Protein AF-A0AAD9RYM0-F1 (afdb_monomer_lite)

Structure (mmCIF, N/CA/C/O backbone):
data_AF-A0AAD9RYM0-F1
#
_entry.id   AF-A0AAD9RYM0-F1
#
loop_
_atom_site.group_PDB
_atom_site.id
_atom_site.type_symbol
_atom_site.label_atom_id
_atom_site.label_alt_id
_atom_site.label_comp_id
_atom_site.label_asym_id
_atom_site.label_entity_id
_atom_site.label_seq_id
_atom_site.pdbx_PDB_ins_code
_atom_site.Cartn_x
_atom_site.Cartn_y
_atom_site.Cartn_z
_atom_site.occupancy
_atom_site.B_iso_or_equiv
_atom_site.auth_seq_id
_atom_site.auth_comp_id
_atom_site.auth_asym_id
_atom_site.auth_atom_id
_atom_site.pdbx_PDB_model_num
ATOM 1 N N . MET A 1 1 ? 11.764 2.868 23.732 1.00 35.09 1 MET A N 1
ATOM 2 C CA . MET A 1 1 ? 10.817 2.258 22.777 1.00 35.09 1 MET A CA 1
ATOM 3 C C . MET A 1 1 ? 10.852 3.090 21.512 1.00 35.09 1 MET A C 1
ATOM 5 O O . MET A 1 1 ? 10.559 4.276 21.560 1.00 35.09 1 MET A O 1
ATOM 9 N N . THR A 1 2 ? 11.364 2.525 20.427 1.00 37.22 2 THR A N 1
ATOM 10 C CA . THR A 1 2 ? 11.565 3.216 19.152 1.00 37.22 2 THR A CA 1
ATOM 11 C C . THR A 1 2 ? 10.197 3.442 18.509 1.00 37.22 2 THR A C 1
ATOM 13 O O . THR A 1 2 ? 9.615 2.503 17.977 1.00 37.22 2 THR A O 1
ATOM 16 N N . HIS A 1 3 ? 9.655 4.662 18.586 1.00 43.03 3 HIS A N 1
ATOM 17 C CA . HIS A 1 3 ? 8.494 5.035 17.776 1.00 43.03 3 HIS A CA 1
ATOM 18 C C . HIS A 1 3 ? 8.900 4.927 16.305 1.00 43.03 3 HIS A C 1
ATOM 20 O O . HIS A 1 3 ? 9.710 5.714 15.809 1.00 43.03 3 HIS A O 1
ATOM 26 N N . ASN A 1 4 ? 8.386 3.908 15.626 1.00 56.06 4 ASN A N 1
ATOM 27 C CA . ASN A 1 4 ? 8.588 3.733 14.202 1.00 56.06 4 ASN A CA 1
ATOM 28 C C . ASN A 1 4 ? 7.713 4.777 13.488 1.00 56.06 4 ASN A C 1
ATOM 30 O O . ASN A 1 4 ? 6.490 4.725 13.597 1.00 56.06 4 ASN A O 1
ATOM 34 N N . LYS A 1 5 ? 8.342 5.769 12.841 1.00 62.44 5 LYS A N 1
ATOM 35 C CA . LYS A 1 5 ? 7.703 7.009 12.344 1.00 62.44 5 LYS A CA 1
ATOM 36 C C . LYS A 1 5 ? 6.587 6.797 11.310 1.00 62.44 5 LYS A C 1
ATOM 38 O O . LYS A 1 5 ? 5.895 7.754 10.980 1.00 62.44 5 LYS A O 1
ATOM 43 N N . ASP A 1 6 ? 6.403 5.572 10.833 1.00 75.31 6 ASP A N 1
ATOM 44 C CA . ASP A 1 6 ? 5.425 5.231 9.800 1.00 75.31 6 ASP A CA 1
ATOM 45 C C . ASP A 1 6 ? 4.055 4.814 10.358 1.00 75.31 6 ASP A C 1
ATOM 47 O O . ASP A 1 6 ? 3.103 4.674 9.589 1.00 75.31 6 ASP A O 1
ATOM 51 N N . TYR A 1 7 ? 3.950 4.596 11.673 1.00 85.00 7 TYR A N 1
ATOM 52 C CA . TYR A 1 7 ? 2.715 4.167 12.327 1.00 85.00 7 TYR A CA 1
ATOM 53 C C . TYR A 1 7 ? 1.942 5.342 12.918 1.00 85.00 7 TYR A C 1
ATOM 55 O O . TYR A 1 7 ? 2.503 6.234 13.554 1.00 85.00 7 TYR A O 1
ATOM 63 N N . PHE A 1 8 ? 0.626 5.305 12.731 1.00 88.75 8 PHE A N 1
ATOM 64 C CA . PHE A 1 8 ? -0.306 6.304 13.227 1.00 88.75 8 PHE A CA 1
ATOM 65 C C . PHE A 1 8 ? -1.357 5.647 14.112 1.00 88.75 8 PHE A C 1
ATOM 67 O O . PHE A 1 8 ? -1.933 4.626 13.741 1.00 88.75 8 PHE A O 1
ATOM 74 N N . HIS A 1 9 ? -1.666 6.267 15.251 1.00 91.69 9 HIS A N 1
ATOM 75 C CA . HIS A 1 9 ? -2.742 5.803 16.123 1.00 91.69 9 HIS A CA 1
ATOM 76 C C . HIS A 1 9 ? -4.092 5.852 15.407 1.00 91.69 9 HIS A C 1
ATOM 78 O O . HIS A 1 9 ? -4.544 6.916 14.969 1.00 91.69 9 HIS A O 1
ATOM 84 N N . LEU A 1 10 ? -4.765 4.705 15.342 1.00 90.50 10 LEU A N 1
ATOM 85 C CA . LEU A 1 10 ? -5.995 4.550 14.576 1.00 90.50 10 LEU A CA 1
ATOM 86 C C . LEU A 1 10 ? -7.117 5.452 15.103 1.00 90.50 10 LEU A C 1
ATOM 88 O O . LEU A 1 10 ? -7.771 6.140 14.323 1.00 90.50 10 LEU A O 1
ATOM 92 N N . ASN A 1 11 ? -7.259 5.555 16.426 1.00 88.50 11 ASN A N 1
ATOM 93 C CA . ASN A 1 11 ? -8.250 6.441 17.043 1.00 88.50 11 ASN A CA 1
ATOM 94 C C . ASN A 1 11 ? -8.063 7.906 16.623 1.00 88.50 11 ASN A C 1
ATOM 96 O O . ASN A 1 11 ? -9.040 8.611 16.388 1.00 88.50 11 ASN A O 1
ATOM 100 N N . GLN A 1 12 ? -6.821 8.375 16.462 1.00 88.50 12 GLN A N 1
ATOM 101 C CA . GLN A 1 12 ? -6.580 9.744 16.001 1.00 88.50 12 GLN A CA 1
ATOM 102 C C . GLN A 1 12 ? -7.010 9.941 14.542 1.00 88.50 12 GLN A C 1
ATOM 104 O O . GLN A 1 12 ? -7.504 11.012 14.195 1.00 88.50 12 GLN A O 1
ATOM 109 N N . LEU A 1 13 ? -6.836 8.924 13.694 1.00 87.50 13 LEU A N 1
ATOM 110 C CA . LEU A 1 13 ? -7.281 8.941 12.300 1.00 87.50 13 LEU A CA 1
ATOM 111 C C . LEU A 1 13 ? -8.808 8.960 12.188 1.00 87.50 13 LEU A C 1
ATOM 113 O O . LEU A 1 13 ? -9.341 9.803 11.463 1.00 87.50 13 LEU A O 1
ATOM 117 N N . LEU A 1 14 ? -9.496 8.095 12.937 1.00 88.69 14 LEU A N 1
ATOM 118 C CA . LEU A 1 14 ? -10.962 8.032 12.984 1.00 88.69 14 LEU A CA 1
ATOM 119 C C . LEU A 1 14 ? -11.566 9.365 13.444 1.00 88.69 14 LEU A C 1
ATOM 121 O O . LEU A 1 14 ? -12.475 9.890 12.807 1.00 88.69 14 LEU A O 1
ATOM 125 N N . ILE A 1 15 ? -10.990 9.970 14.487 1.00 85.56 15 ILE A N 1
ATOM 126 C CA . ILE A 1 15 ? -11.486 11.230 15.060 1.00 85.56 15 ILE A CA 1
ATOM 127 C C . ILE A 1 15 ? -11.197 12.448 14.174 1.00 85.56 15 ILE A C 1
ATOM 129 O O . ILE A 1 15 ? -11.966 13.399 14.220 1.00 85.56 15 ILE A O 1
ATOM 133 N N . LYS A 1 16 ? -10.083 12.475 13.424 1.00 88.44 16 LYS A N 1
ATOM 134 C CA . LYS A 1 16 ? -9.630 13.694 12.716 1.00 88.44 16 LYS A CA 1
ATOM 135 C C . LYS A 1 16 ? -9.834 13.690 11.204 1.00 88.44 16 LYS A C 1
ATOM 137 O O . LYS A 1 16 ? -9.827 14.760 10.600 1.00 88.44 16 LYS A O 1
ATOM 142 N N . LYS A 1 17 ? -9.853 12.516 10.568 1.00 86.88 17 LYS A N 1
ATOM 143 C CA . LYS A 1 17 ? -9.812 12.397 9.098 1.00 86.88 17 LYS A CA 1
ATOM 144 C C . LYS A 1 17 ? -10.820 11.413 8.521 1.00 86.88 17 LYS A C 1
ATOM 146 O O . LYS A 1 17 ? -11.189 11.568 7.363 1.00 86.88 17 LYS A O 1
ATOM 151 N N . LEU A 1 18 ? -11.248 10.418 9.294 1.00 89.50 18 LEU A N 1
ATOM 152 C CA . LEU A 1 18 ? -12.135 9.343 8.844 1.00 89.50 18 LEU A CA 1
ATOM 153 C C . LEU A 1 18 ? -13.437 9.353 9.648 1.00 89.50 18 LEU A C 1
ATOM 155 O O . LEU A 1 18 ? -13.846 8.346 10.220 1.00 89.50 18 LEU A O 1
ATOM 159 N N . HIS A 1 19 ? -14.074 10.522 9.708 1.00 88.88 19 HIS A N 1
ATOM 160 C CA . HIS A 1 19 ? -15.302 10.702 10.474 1.00 88.88 19 HIS A CA 1
ATOM 161 C C . HIS A 1 19 ? -16.400 9.795 9.907 1.00 88.88 19 HIS A C 1
ATOM 163 O O . HIS A 1 19 ? -16.623 9.781 8.697 1.00 88.88 19 HIS A O 1
ATOM 169 N N . GLY A 1 20 ? -17.095 9.069 10.783 1.00 89.12 20 GLY A N 1
ATOM 170 C CA . GLY A 1 20 ? -18.174 8.157 10.395 1.00 89.12 20 GLY A CA 1
ATOM 171 C C . GLY A 1 20 ? -17.724 6.750 9.998 1.00 89.12 20 GLY A C 1
ATOM 172 O O . GLY A 1 20 ? -18.587 5.923 9.729 1.00 89.12 20 GLY A O 1
ATOM 173 N N . TYR A 1 21 ? -16.420 6.463 10.007 1.00 93.44 21 TYR A N 1
ATOM 174 C CA . TYR A 1 21 ? -15.900 5.102 9.866 1.00 93.44 21 TYR A CA 1
ATOM 175 C C . TYR A 1 21 ? -15.559 4.500 11.231 1.00 93.44 21 TYR A C 1
ATOM 177 O O . TYR A 1 21 ? -15.215 5.207 12.183 1.00 93.44 21 TYR A O 1
ATOM 185 N N . THR A 1 22 ? -15.654 3.181 11.314 1.00 93.31 22 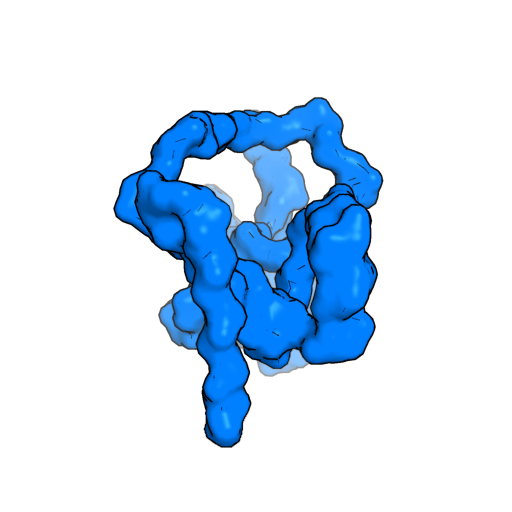THR A N 1
ATOM 186 C CA . THR A 1 22 ? -15.389 2.376 12.506 1.00 93.31 22 THR A CA 1
ATOM 187 C C . THR A 1 22 ? -14.037 1.676 12.418 1.00 93.31 22 THR A C 1
ATOM 189 O O . THR A 1 22 ? -13.370 1.672 11.381 1.00 93.31 22 THR A O 1
ATOM 192 N N . PHE A 1 23 ? -13.617 1.068 13.525 1.00 93.06 23 PHE A N 1
ATOM 193 C CA . PHE A 1 23 ? -12.452 0.190 13.532 1.00 93.06 23 PHE A CA 1
ATOM 194 C C . PHE A 1 23 ? -12.630 -0.974 12.545 1.00 93.06 23 PHE A C 1
ATOM 196 O O . PHE A 1 23 ? -11.712 -1.290 11.787 1.00 93.06 23 PHE A O 1
ATOM 203 N N . GLU A 1 24 ? -13.819 -1.571 12.527 1.00 94.88 24 GLU A N 1
ATOM 204 C CA . GLU A 1 24 ? -14.183 -2.704 11.684 1.00 94.88 24 GLU A CA 1
ATOM 205 C C . GLU A 1 24 ? -14.077 -2.360 10.196 1.00 94.88 24 GLU A C 1
ATOM 207 O O . GLU A 1 24 ? -13.519 -3.154 9.439 1.00 94.88 24 GLU A O 1
ATOM 212 N N . ASP A 1 25 ? -14.500 -1.158 9.791 1.00 94.38 25 ASP A N 1
ATOM 213 C CA . ASP A 1 25 ? -14.360 -0.689 8.404 1.00 94.38 25 ASP A CA 1
ATOM 214 C C . ASP A 1 25 ? -12.886 -0.642 7.978 1.00 94.38 25 ASP A C 1
ATOM 216 O O . ASP A 1 25 ? -12.510 -1.090 6.893 1.00 94.38 25 ASP A O 1
ATOM 220 N N . ILE A 1 26 ? -12.017 -0.124 8.851 1.00 93.31 26 ILE A N 1
ATOM 221 C CA . ILE A 1 26 ? -10.580 -0.037 8.572 1.00 93.31 26 ILE A CA 1
ATOM 222 C C . ILE A 1 26 ? -9.949 -1.422 8.539 1.00 93.31 26 ILE A C 1
ATOM 224 O O . ILE A 1 26 ? -9.151 -1.708 7.645 1.00 93.31 26 ILE A O 1
ATOM 228 N N . LYS A 1 27 ? -10.315 -2.294 9.479 1.00 93.75 27 LYS A N 1
ATOM 229 C CA . LYS A 1 27 ? -9.853 -3.680 9.501 1.00 93.75 27 LYS A CA 1
ATOM 230 C C . LYS A 1 27 ? -10.238 -4.403 8.208 1.00 93.75 27 LYS A C 1
ATOM 232 O O . LYS A 1 27 ? -9.362 -4.992 7.579 1.00 93.75 27 LYS A O 1
ATOM 237 N N . GLN A 1 28 ? -11.485 -4.261 7.758 1.00 94.81 28 GLN A N 1
ATOM 238 C CA . GLN A 1 28 ? -11.950 -4.826 6.494 1.00 94.81 28 GLN A CA 1
ATOM 239 C C . GLN A 1 28 ? -11.122 -4.306 5.312 1.00 94.81 28 GLN A C 1
ATOM 241 O O . GLN A 1 28 ? -10.635 -5.100 4.513 1.00 94.81 28 GLN A O 1
ATOM 246 N N . VAL A 1 29 ? -10.885 -2.992 5.225 1.00 93.12 29 VAL A N 1
ATOM 247 C CA . VAL A 1 29 ? -10.066 -2.396 4.153 1.00 93.12 29 VAL A CA 1
ATOM 248 C C . VAL A 1 29 ? -8.636 -2.936 4.145 1.00 93.12 29 VAL A C 1
ATOM 250 O O . VAL A 1 29 ? -8.069 -3.118 3.069 1.00 93.12 29 VAL A O 1
ATOM 253 N N . VAL A 1 30 ? -8.033 -3.165 5.314 1.00 92.50 30 VAL A N 1
ATOM 254 C CA . VAL A 1 30 ? -6.683 -3.740 5.424 1.00 92.50 30 VAL A CA 1
ATOM 255 C C . VAL A 1 30 ? -6.681 -5.204 4.974 1.00 92.50 30 VAL A C 1
ATOM 257 O O . VAL A 1 30 ? -5.793 -5.596 4.218 1.00 92.50 30 VAL A O 1
ATOM 260 N N . GLU A 1 31 ? -7.675 -5.991 5.390 1.00 91.88 31 GLU A N 1
ATOM 261 C CA . GLU A 1 31 ? -7.795 -7.422 5.077 1.00 91.88 31 GLU A CA 1
ATOM 262 C C . GLU A 1 31 ? -8.107 -7.690 3.599 1.00 91.88 31 GLU A C 1
ATOM 264 O O . GLU A 1 31 ? -7.561 -8.625 3.017 1.00 91.88 31 GLU A O 1
ATOM 269 N N . THR A 1 32 ? -8.927 -6.854 2.957 1.00 91.38 32 THR A N 1
ATOM 270 C CA . THR A 1 32 ? -9.325 -7.025 1.548 1.00 91.38 32 THR A CA 1
ATOM 271 C C . THR A 1 32 ? -8.432 -6.260 0.568 1.00 91.38 32 THR A C 1
ATOM 273 O O . THR A 1 32 ? -8.824 -6.014 -0.573 1.00 91.38 32 THR A O 1
ATOM 276 N N . ASN A 1 33 ? -7.248 -5.805 0.993 1.00 86.06 33 ASN A N 1
ATOM 277 C CA . ASN A 1 33 ? -6.342 -5.063 0.121 1.00 86.06 33 ASN A CA 1
ATOM 278 C C . ASN A 1 33 ? -5.384 -5.994 -0.632 1.00 86.06 33 ASN A C 1
ATOM 280 O O . ASN A 1 33 ? -4.320 -6.333 -0.118 1.00 86.06 33 ASN A O 1
ATOM 284 N N . ASP A 1 34 ? -5.689 -6.289 -1.897 1.00 82.06 34 ASP A N 1
ATOM 285 C CA . ASP A 1 34 ? -4.870 -7.173 -2.751 1.00 82.06 34 ASP A CA 1
ATOM 286 C C . ASP A 1 34 ? -3.392 -6.769 -2.835 1.00 82.06 34 ASP A C 1
ATOM 288 O O . ASP A 1 34 ? -2.500 -7.600 -2.983 1.00 82.06 34 ASP A O 1
ATOM 292 N N . LYS A 1 35 ? -3.114 -5.464 -2.753 1.00 80.50 35 LYS A N 1
ATOM 293 C CA . LYS A 1 35 ? -1.756 -4.916 -2.862 1.00 80.50 35 LYS A CA 1
ATOM 294 C C . LYS A 1 35 ? -1.048 -4.788 -1.516 1.00 80.50 35 LYS A C 1
ATOM 296 O O . LYS A 1 35 ? 0.074 -4.285 -1.487 1.00 80.50 35 LYS A O 1
ATOM 301 N N . GLN A 1 36 ? -1.710 -5.169 -0.423 1.00 86.31 36 GLN A N 1
ATOM 302 C CA . GLN A 1 36 ? -1.250 -4.987 0.951 1.00 86.31 36 GLN A CA 1
ATOM 303 C C . GLN A 1 36 ? -0.710 -3.572 1.199 1.00 86.31 36 GLN A C 1
ATOM 305 O O . GLN A 1 36 ? 0.372 -3.376 1.747 1.00 86.31 36 GLN A O 1
ATOM 310 N N . ARG A 1 37 ? -1.449 -2.550 0.752 1.00 86.00 37 ARG A N 1
ATOM 311 C CA . ARG A 1 37 ? -1.057 -1.134 0.863 1.00 86.00 37 ARG A CA 1
ATOM 312 C C . ARG A 1 37 ? -0.976 -0.643 2.301 1.00 86.00 37 ARG A C 1
ATOM 314 O O . ARG A 1 37 ? -0.310 0.359 2.546 1.00 86.00 37 ARG A O 1
ATOM 321 N N . PHE A 1 38 ? -1.635 -1.328 3.225 1.00 90.69 38 PHE A N 1
ATOM 322 C CA . PHE A 1 38 ? -1.735 -0.931 4.619 1.00 90.69 38 PHE A CA 1
ATOM 323 C C . PHE A 1 38 ? -1.407 -2.102 5.529 1.00 90.69 38 PHE A C 1
ATOM 325 O O . PHE A 1 38 ? -1.557 -3.263 5.148 1.00 90.69 38 PHE A O 1
ATOM 332 N N . MET A 1 39 ? -0.974 -1.781 6.739 1.00 91.25 39 MET A N 1
ATOM 333 C CA . MET A 1 39 ? -0.789 -2.757 7.799 1.00 91.25 39 MET A CA 1
ATOM 334 C C . MET A 1 39 ? -1.365 -2.208 9.093 1.00 91.25 39 MET A C 1
ATOM 336 O O . MET A 1 39 ? -1.117 -1.052 9.436 1.00 91.25 39 MET A O 1
ATOM 340 N N . LEU A 1 40 ? -2.108 -3.058 9.793 1.00 93.44 40 LEU A N 1
ATOM 341 C CA . LEU A 1 40 ? -2.679 -2.783 11.100 1.00 93.44 40 LEU A CA 1
ATOM 342 C C . LEU A 1 40 ? -1.901 -3.586 12.149 1.00 93.44 40 LEU A C 1
ATOM 344 O O . LEU A 1 40 ? -1.629 -4.768 11.937 1.00 93.44 40 LEU A O 1
ATOM 348 N N . CYS A 1 41 ? -1.517 -2.958 13.256 1.00 92.56 41 CYS A N 1
ATOM 349 C CA . CYS A 1 41 ? -0.878 -3.642 14.376 1.00 92.56 41 CYS A CA 1
ATOM 350 C C . CYS A 1 41 ? -1.403 -3.134 15.714 1.00 92.56 41 CYS A C 1
ATOM 352 O O . CYS A 1 41 ? -1.767 -1.967 15.852 1.00 92.56 41 CYS A O 1
ATOM 354 N N . GLU A 1 42 ? -1.391 -4.012 16.706 1.00 93.00 42 GLU A N 1
ATOM 355 C CA . GLU A 1 42 ? -1.690 -3.667 18.087 1.00 93.00 42 GLU A CA 1
ATOM 356 C C . GLU A 1 42 ? -0.387 -3.591 18.881 1.00 93.00 42 GLU A C 1
ATOM 358 O O . GLU A 1 42 ? 0.444 -4.500 18.825 1.00 93.00 42 GLU A O 1
ATOM 363 N N . ASN A 1 43 ? -0.201 -2.499 19.617 1.00 87.88 43 ASN A N 1
ATOM 364 C CA . ASN A 1 43 ? 0.948 -2.295 20.483 1.00 87.88 43 ASN A CA 1
ATOM 365 C C . ASN A 1 43 ? 0.468 -1.775 21.841 1.00 87.88 43 ASN A C 1
ATOM 367 O O . ASN A 1 43 ? -0.097 -0.686 21.928 1.00 87.88 43 ASN A O 1
ATOM 371 N N . ASN A 1 44 ? 0.662 -2.565 22.900 1.00 89.31 44 ASN A N 1
ATOM 372 C CA . ASN A 1 44 ? 0.209 -2.254 24.263 1.00 89.31 44 ASN A CA 1
ATOM 373 C C . ASN A 1 44 ? -1.286 -1.871 24.350 1.00 89.31 44 ASN A C 1
ATOM 375 O O . ASN A 1 44 ? -1.647 -0.922 25.045 1.00 89.31 44 ASN A O 1
ATOM 379 N N . GLY A 1 45 ? -2.152 -2.580 23.616 1.00 88.81 45 GLY A N 1
ATOM 380 C CA . GLY A 1 45 ? -3.597 -2.315 23.579 1.00 88.81 45 GLY A CA 1
ATOM 381 C C . GLY A 1 45 ? -4.004 -1.106 22.729 1.00 88.81 45 GLY A C 1
ATOM 382 O O . GLY A 1 45 ? -5.169 -0.710 22.733 1.00 88.81 45 GLY A O 1
ATOM 383 N N . ILE A 1 46 ? -3.060 -0.490 22.011 1.00 90.00 46 ILE A N 1
ATOM 384 C CA . ILE A 1 46 ? -3.318 0.631 21.109 1.00 90.00 46 ILE A CA 1
ATOM 385 C C . ILE A 1 46 ? -3.165 0.152 19.669 1.00 90.00 46 ILE A C 1
ATOM 387 O O . ILE A 1 46 ? -2.110 -0.342 19.269 1.00 90.00 46 ILE A O 1
ATOM 391 N N . TRP A 1 47 ? -4.218 0.342 18.878 1.00 94.00 47 TRP A N 1
ATOM 392 C CA . TRP A 1 47 ? -4.198 0.053 17.450 1.00 94.00 47 TRP A CA 1
ATOM 393 C C . TRP A 1 47 ? -3.505 1.161 16.659 1.00 94.00 47 TRP A C 1
ATOM 395 O O . TRP A 1 47 ? -3.824 2.351 16.784 1.00 94.00 47 TRP A O 1
ATOM 405 N N . GLU A 1 48 ? -2.582 0.751 15.800 1.00 94.00 48 GLU A N 1
ATOM 406 C CA . GLU A 1 48 ? -1.821 1.611 14.908 1.00 94.00 48 GLU A CA 1
ATOM 407 C C . GLU A 1 48 ? -1.915 1.106 13.467 1.00 94.00 48 GLU A C 1
ATOM 409 O O . GLU A 1 48 ? -1.962 -0.096 13.205 1.00 94.00 48 GLU A O 1
ATOM 414 N N . VAL A 1 49 ? -1.922 2.035 12.514 1.00 92.12 49 VAL A N 1
ATOM 415 C CA . VAL A 1 49 ? -1.954 1.746 11.079 1.00 92.12 49 VAL A CA 1
ATOM 416 C C . VAL A 1 49 ? -0.777 2.418 10.381 1.00 92.12 49 VAL A C 1
ATOM 418 O O . VAL A 1 49 ? -0.417 3.548 10.712 1.00 92.12 49 VAL A O 1
ATOM 421 N N . LYS A 1 50 ? -0.190 1.740 9.394 1.00 90.12 50 LYS A N 1
ATOM 422 C CA . LYS A 1 50 ? 0.819 2.317 8.496 1.00 90.12 50 LYS A CA 1
ATOM 423 C C . LYS A 1 50 ? 0.492 2.068 7.031 1.00 90.12 50 LYS A C 1
ATOM 425 O O . LYS A 1 50 ? -0.164 1.082 6.690 1.00 90.12 50 LYS A O 1
ATOM 430 N N . ALA A 1 51 ? 1.018 2.926 6.161 1.00 86.38 51 ALA A N 1
ATOM 431 C CA . ALA A 1 51 ? 1.084 2.656 4.730 1.00 86.38 51 ALA A CA 1
ATOM 432 C C . ALA A 1 51 ? 2.361 1.864 4.408 1.00 86.38 51 ALA A C 1
ATOM 434 O O . ALA A 1 51 ? 3.460 2.252 4.804 1.00 86.38 51 ALA A O 1
ATOM 435 N N . ASN A 1 52 ? 2.218 0.768 3.668 1.00 83.38 52 ASN A N 1
ATOM 436 C CA . ASN A 1 52 ? 3.335 -0.042 3.177 1.00 83.38 52 ASN A CA 1
ATOM 437 C C . ASN A 1 52 ? 3.902 0.502 1.855 1.00 83.38 52 ASN A C 1
ATOM 439 O O . ASN A 1 52 ? 5.025 0.175 1.485 1.00 83.38 52 ASN A O 1
ATOM 443 N N . GLN A 1 53 ? 3.118 1.294 1.116 1.00 72.12 53 GLN A N 1
ATOM 444 C CA . GLN A 1 53 ? 3.464 1.814 -0.210 1.00 72.12 53 GLN A CA 1
ATOM 445 C C . GLN A 1 53 ? 2.890 3.223 -0.413 1.00 72.12 53 GLN A C 1
ATOM 447 O O . GLN A 1 53 ? 1.876 3.571 0.188 1.00 72.12 53 GLN A O 1
ATOM 452 N N . GLY A 1 54 ? 3.495 4.001 -1.318 1.00 73.50 54 GLY A N 1
ATOM 453 C CA . GLY A 1 54 ? 2.968 5.307 -1.741 1.00 73.50 54 GLY A CA 1
ATOM 454 C C . GLY A 1 54 ? 3.443 6.509 -0.919 1.00 73.50 54 GLY A C 1
ATOM 455 O O . GLY A 1 54 ? 2.832 7.570 -0.999 1.00 73.50 54 GLY A O 1
ATOM 456 N N . HIS A 1 55 ? 4.520 6.370 -0.141 1.00 72.44 55 HIS A N 1
ATOM 457 C CA . HIS A 1 55 ? 5.135 7.506 0.549 1.00 72.44 55 HIS A CA 1
ATOM 458 C C . HIS A 1 55 ? 5.862 8.412 -0.448 1.00 72.44 55 HIS A C 1
ATOM 460 O O . HIS A 1 55 ? 6.815 7.986 -1.102 1.00 72.44 55 HIS A O 1
ATOM 466 N N . SER A 1 56 ? 5.459 9.678 -0.527 1.00 66.38 56 SER A N 1
ATOM 467 C CA . SER A 1 56 ? 6.237 10.716 -1.208 1.00 66.38 56 SER A CA 1
ATOM 468 C C . SER A 1 56 ? 7.396 11.144 -0.304 1.00 66.38 56 SER A C 1
ATOM 470 O O . SER A 1 56 ? 7.276 12.083 0.482 1.00 66.38 56 SER A O 1
ATOM 472 N N . ILE A 1 57 ? 8.509 10.411 -0.360 1.00 62.88 57 ILE A N 1
ATOM 473 C CA . ILE A 1 57 ? 9.706 10.700 0.439 1.00 62.88 57 ILE A CA 1
ATOM 474 C C . ILE A 1 57 ? 10.558 11.726 -0.316 1.00 62.88 57 ILE A C 1
ATOM 476 O O . ILE A 1 57 ? 11.151 11.410 -1.342 1.00 62.88 57 ILE A O 1
ATOM 480 N N . ASN A 1 58 ? 10.646 12.955 0.205 1.00 56.56 58 ASN A N 1
ATOM 481 C CA . ASN A 1 58 ? 11.439 14.028 -0.416 1.00 56.56 58 ASN A CA 1
ATOM 482 C C . ASN A 1 58 ? 12.957 13.779 -0.352 1.00 56.56 58 ASN A C 1
ATOM 484 O O . ASN A 1 58 ? 13.701 14.367 -1.133 1.00 56.56 58 ASN A O 1
ATOM 488 N N . LYS A 1 59 ? 13.428 12.931 0.575 1.00 54.44 59 LYS A N 1
ATOM 489 C CA . LYS A 1 59 ? 14.843 12.573 0.708 1.00 54.44 59 LYS A CA 1
ATOM 490 C C . LYS A 1 59 ? 15.016 11.235 1.431 1.00 54.44 59 LYS A C 1
ATOM 492 O O . LYS A 1 59 ? 14.546 11.065 2.554 1.00 54.44 59 LYS A O 1
ATOM 497 N N . ILE A 1 60 ? 15.662 10.280 0.771 1.00 59.00 60 ILE A N 1
ATOM 498 C CA . ILE A 1 60 ? 15.981 8.963 1.328 1.00 59.00 60 ILE A CA 1
ATOM 499 C C . ILE A 1 60 ? 17.373 9.065 1.956 1.00 59.00 60 ILE A C 1
ATOM 501 O O . ILE A 1 60 ? 18.370 8.881 1.270 1.00 59.00 60 ILE A O 1
ATOM 505 N N . ASP A 1 61 ? 17.444 9.407 3.243 1.00 53.47 61 ASP A N 1
ATOM 506 C CA . ASP A 1 61 ? 18.736 9.600 3.923 1.00 53.47 61 ASP A CA 1
ATOM 507 C C . ASP A 1 61 ? 19.222 8.342 4.666 1.00 53.47 61 ASP A C 1
ATOM 509 O O . ASP A 1 61 ? 20.412 8.223 4.924 1.00 53.47 61 ASP A O 1
ATOM 513 N N . ASN A 1 62 ? 18.339 7.389 4.997 1.00 50.03 62 ASN A N 1
ATOM 514 C CA . ASN A 1 62 ? 18.712 6.128 5.651 1.00 50.03 62 ASN A CA 1
ATOM 515 C C . ASN A 1 62 ? 17.592 5.095 5.521 1.00 50.03 62 ASN A C 1
ATOM 517 O O . ASN A 1 62 ? 16.740 4.944 6.396 1.00 50.03 62 ASN A O 1
ATOM 521 N N . LEU A 1 63 ? 17.600 4.373 4.410 1.00 54.44 63 LEU A N 1
ATOM 522 C CA . LEU A 1 63 ? 16.811 3.165 4.268 1.00 54.44 63 LEU A CA 1
ATOM 523 C C . LEU A 1 63 ? 17.708 1.989 4.658 1.00 54.44 63 LEU A C 1
ATOM 525 O O . LEU A 1 63 ? 18.716 1.741 4.002 1.00 54.44 63 LEU A O 1
ATOM 529 N N . SER A 1 64 ? 17.330 1.231 5.691 1.00 55.56 64 SER A N 1
ATOM 530 C CA . SER A 1 64 ? 17.896 -0.095 5.990 1.00 55.56 64 SER A CA 1
ATOM 531 C C . SER A 1 64 ? 17.437 -1.131 4.953 1.00 55.56 64 SER A C 1
ATOM 533 O O . SER A 1 64 ? 17.040 -2.251 5.274 1.00 55.56 64 SER A O 1
ATOM 535 N N . LEU A 1 65 ? 17.437 -0.738 3.680 1.00 60.62 65 LEU A N 1
ATOM 536 C CA . LEU A 1 65 ? 17.073 -1.596 2.575 1.00 60.62 65 LEU A CA 1
ATOM 537 C C . LEU A 1 65 ? 18.270 -2.456 2.208 1.00 60.62 65 LEU A C 1
ATOM 539 O O . LEU A 1 65 ? 19.377 -1.976 1.971 1.00 60.62 65 LEU A O 1
ATOM 543 N N . LYS A 1 66 ? 18.016 -3.755 2.116 1.00 58.22 66 LYS A N 1
ATOM 544 C CA . LYS A 1 66 ? 18.964 -4.696 1.545 1.00 58.22 66 LYS A CA 1
ATOM 545 C C . LYS A 1 66 ? 18.853 -4.619 0.027 1.00 58.22 66 LYS A C 1
ATOM 547 O O . LYS A 1 66 ? 17.817 -4.974 -0.531 1.00 58.22 66 LYS A O 1
ATOM 552 N N . ALA A 1 67 ? 19.918 -4.179 -0.637 1.00 64.12 67 ALA A N 1
ATOM 553 C CA . ALA A 1 67 ? 19.994 -4.255 -2.089 1.00 64.12 67 ALA A CA 1
ATOM 554 C C . ALA A 1 67 ? 19.900 -5.724 -2.533 1.00 64.12 67 ALA A C 1
ATOM 556 O O . ALA A 1 67 ? 20.641 -6.587 -2.051 1.00 64.12 67 ALA A O 1
ATOM 557 N N . LEU A 1 68 ? 18.972 -6.013 -3.443 1.00 65.25 68 LEU A N 1
ATOM 558 C CA . LEU A 1 68 ? 18.909 -7.302 -4.120 1.00 65.25 68 LEU A CA 1
ATOM 559 C C . LEU A 1 68 ? 19.801 -7.215 -5.358 1.00 65.25 68 LEU A C 1
ATOM 561 O O . LEU A 1 68 ? 19.433 -6.604 -6.354 1.00 65.25 68 LEU A O 1
ATOM 565 N N . ASN A 1 69 ? 20.995 -7.804 -5.283 1.00 61.84 69 ASN A N 1
ATOM 566 C CA . ASN A 1 69 ? 21.984 -7.716 -6.364 1.00 61.84 69 ASN A CA 1
ATOM 567 C C . ASN A 1 69 ? 21.651 -8.619 -7.563 1.00 61.84 69 ASN A C 1
ATOM 569 O O . ASN A 1 69 ? 22.177 -8.409 -8.654 1.00 61.84 69 ASN A O 1
ATOM 573 N N . ARG A 1 70 ? 20.800 -9.633 -7.365 1.00 67.56 70 ARG A N 1
ATOM 574 C CA . ARG A 1 70 ? 20.267 -10.508 -8.412 1.00 67.56 70 ARG A CA 1
ATOM 575 C C . ARG A 1 70 ? 18.868 -10.964 -8.029 1.00 67.56 70 ARG A C 1
ATOM 577 O O . ARG A 1 70 ? 18.641 -11.365 -6.890 1.00 67.56 70 ARG A O 1
ATOM 584 N N . VAL A 1 71 ? 17.963 -10.903 -8.994 1.00 72.81 71 VAL A N 1
ATOM 585 C CA . VAL A 1 71 ? 16.629 -11.495 -8.922 1.00 72.81 71 VAL A CA 1
ATOM 586 C C . VAL A 1 71 ? 16.487 -12.461 -10.091 1.00 72.81 71 VAL A C 1
ATOM 588 O O . VAL A 1 71 ? 16.913 -12.147 -11.201 1.00 72.81 71 VAL A O 1
ATOM 591 N N . ASP A 1 72 ? 15.912 -13.636 -9.845 1.00 80.06 72 ASP A N 1
ATOM 592 C CA . ASP A 1 72 ? 15.735 -14.685 -10.862 1.00 80.06 72 ASP A CA 1
ATOM 593 C C . ASP A 1 72 ? 14.401 -14.544 -11.622 1.00 80.06 72 ASP A C 1
ATOM 595 O O . ASP A 1 72 ? 13.832 -15.525 -12.099 1.00 80.06 72 ASP A O 1
ATOM 599 N N . PHE A 1 73 ? 13.881 -13.319 -11.723 1.00 76.31 73 PHE A N 1
ATOM 600 C CA . PHE A 1 73 ? 12.609 -13.002 -12.369 1.00 76.31 73 PHE A CA 1
ATOM 601 C C . PHE A 1 73 ? 12.664 -11.654 -13.092 1.00 76.31 73 PHE A C 1
ATOM 603 O O . PHE A 1 73 ? 13.445 -10.767 -12.738 1.00 76.31 73 PHE A O 1
ATOM 610 N N . ASP A 1 74 ? 11.794 -11.491 -14.089 1.00 75.38 74 ASP A N 1
ATOM 611 C CA . ASP A 1 74 ? 11.689 -10.256 -14.859 1.00 75.38 74 ASP A CA 1
ATOM 612 C C . ASP A 1 74 ? 11.035 -9.146 -14.024 1.00 75.38 74 ASP A C 1
ATOM 614 O O . ASP A 1 74 ? 9.961 -9.325 -13.445 1.00 75.38 74 ASP A O 1
ATOM 618 N N . ILE A 1 75 ? 11.664 -7.968 -13.991 1.00 72.75 75 ILE A N 1
ATOM 619 C CA . ILE A 1 75 ? 11.076 -6.768 -13.386 1.00 72.75 75 ILE A CA 1
ATOM 620 C C . ILE A 1 75 ? 10.326 -6.000 -14.466 1.00 72.75 75 ILE A C 1
ATOM 622 O O . ILE A 1 75 ? 10.916 -5.483 -15.415 1.00 72.75 75 ILE A O 1
ATOM 626 N N . ILE A 1 76 ? 9.018 -5.891 -14.278 1.00 73.38 76 ILE A N 1
ATOM 627 C CA . ILE A 1 76 ? 8.116 -5.201 -15.191 1.00 73.38 76 ILE A CA 1
ATOM 628 C C . ILE A 1 76 ? 7.674 -3.878 -14.565 1.00 73.38 76 ILE A C 1
ATOM 630 O O . ILE A 1 76 ? 7.181 -3.842 -13.439 1.00 73.38 76 ILE A O 1
ATOM 634 N N . HIS A 1 77 ? 7.770 -2.792 -15.333 1.00 69.75 77 HIS A N 1
ATOM 635 C CA . HIS A 1 77 ? 7.273 -1.477 -14.938 1.00 69.75 77 HIS A CA 1
ATOM 636 C C . HIS A 1 77 ? 6.222 -0.951 -15.926 1.00 69.75 77 HIS A C 1
ATOM 638 O O . HIS A 1 77 ? 6.542 -0.683 -17.082 1.00 69.75 77 HIS A O 1
ATOM 644 N N . GLY A 1 78 ? 4.987 -0.769 -15.445 1.00 68.06 78 GLY A N 1
ATOM 645 C CA . GLY A 1 78 ? 3.891 -0.155 -16.200 1.00 68.06 78 GLY A CA 1
ATOM 646 C C . GLY A 1 78 ? 3.925 1.371 -16.195 1.00 68.06 78 GLY A C 1
ATOM 647 O O . GLY A 1 78 ? 4.025 1.972 -15.129 1.00 68.06 78 GLY A O 1
ATOM 648 N N . THR A 1 79 ? 3.768 1.991 -17.368 1.00 73.94 79 THR A N 1
ATOM 649 C CA . THR A 1 79 ? 3.759 3.455 -17.560 1.00 73.94 79 THR A CA 1
ATOM 650 C C . THR A 1 79 ? 2.880 3.855 -18.745 1.00 73.94 79 THR A C 1
ATOM 652 O O . THR A 1 79 ? 2.628 3.040 -19.621 1.00 73.94 79 THR A O 1
ATOM 655 N N . TYR A 1 80 ? 2.450 5.116 -18.821 1.00 78.56 80 TYR A N 1
ATOM 656 C CA . TYR A 1 80 ? 1.687 5.613 -19.972 1.00 78.56 80 TYR A CA 1
ATOM 657 C C . TYR A 1 80 ? 2.536 5.657 -21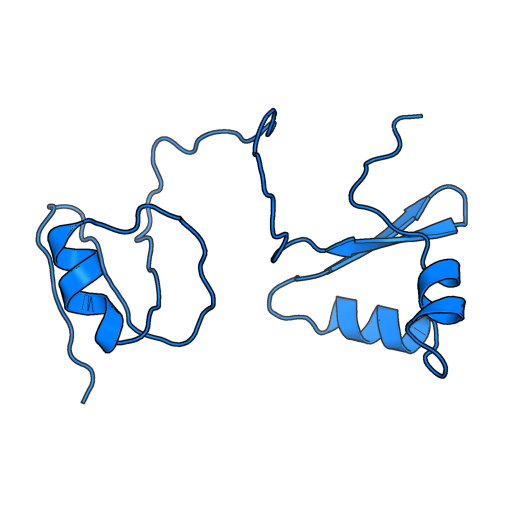.254 1.00 78.56 80 TYR A C 1
ATOM 659 O O . TYR A 1 80 ? 3.684 6.094 -21.213 1.00 78.56 80 TYR A O 1
ATOM 667 N N . TYR A 1 81 ? 1.937 5.336 -22.410 1.00 80.75 81 TYR A N 1
ATOM 668 C CA . TYR A 1 81 ? 2.620 5.324 -23.718 1.00 80.75 81 TYR A CA 1
ATOM 669 C C . TYR A 1 81 ? 3.346 6.636 -24.052 1.00 80.75 81 TYR A C 1
ATOM 671 O O . TYR A 1 81 ? 4.468 6.617 -24.542 1.00 80.75 81 TYR A O 1
ATOM 679 N N . ARG A 1 82 ? 2.763 7.791 -23.705 1.00 82.06 82 ARG A N 1
ATOM 680 C CA . ARG A 1 82 ? 3.395 9.112 -23.905 1.00 82.06 82 ARG A CA 1
ATOM 681 C C . ARG A 1 82 ? 4.770 9.261 -23.236 1.00 82.06 82 ARG A C 1
ATOM 683 O O . ARG A 1 82 ? 5.548 10.116 -23.637 1.00 82.06 82 ARG A O 1
ATOM 690 N N . ASN A 1 83 ? 5.063 8.451 -22.217 1.00 80.56 83 ASN A N 1
ATOM 691 C CA . ASN A 1 83 ? 6.343 8.463 -21.515 1.00 80.56 83 ASN A CA 1
ATOM 692 C C . ASN A 1 83 ? 7.393 7.569 -22.197 1.00 80.56 83 ASN A C 1
ATOM 694 O O . ASN A 1 83 ? 8.538 7.554 -21.752 1.00 80.56 83 ASN A O 1
ATOM 698 N N . TRP A 1 84 ? 7.026 6.811 -23.239 1.00 80.12 84 TRP A N 1
ATOM 699 C CA . TRP A 1 84 ? 7.896 5.820 -23.873 1.00 80.12 84 TRP A CA 1
ATOM 700 C C . TRP A 1 84 ? 9.174 6.431 -24.437 1.00 80.12 84 TRP A C 1
ATOM 702 O O . TRP A 1 84 ? 10.256 5.978 -24.076 1.00 80.12 84 TRP A O 1
ATOM 712 N N . GLU A 1 85 ? 9.060 7.475 -25.262 1.00 81.12 85 GLU A N 1
ATOM 713 C CA . GLU A 1 85 ? 10.231 8.116 -25.874 1.00 81.12 85 GLU A CA 1
ATOM 714 C C . GLU A 1 85 ? 11.204 8.625 -24.808 1.00 81.12 85 GLU A C 1
ATOM 716 O O . GLU A 1 85 ? 12.401 8.363 -24.891 1.00 81.12 85 GLU A O 1
ATOM 721 N N . LYS A 1 86 ? 10.674 9.227 -23.735 1.00 80.06 86 LYS A N 1
ATOM 722 C CA . LYS A 1 86 ? 11.472 9.699 -22.600 1.00 80.06 86 LYS A CA 1
ATOM 723 C C . LYS A 1 86 ? 12.175 8.558 -21.859 1.00 80.06 86 LYS A C 1
ATOM 725 O O . LYS A 1 86 ? 13.362 8.636 -21.569 1.00 80.06 86 LYS A O 1
ATOM 730 N N . ILE A 1 87 ? 11.462 7.469 -21.571 1.00 81.44 87 ILE A N 1
ATOM 731 C CA . ILE A 1 87 ? 12.034 6.300 -20.881 1.00 81.44 87 ILE A CA 1
ATOM 732 C C . ILE A 1 87 ? 13.082 5.604 -21.753 1.00 81.44 87 ILE A C 1
ATOM 734 O O . ILE A 1 87 ? 14.049 5.046 -21.234 1.00 81.44 87 ILE A O 1
ATOM 738 N N . LYS A 1 88 ? 12.896 5.613 -23.073 1.00 77.75 88 LYS A N 1
ATOM 739 C CA . LYS A 1 88 ? 13.843 5.050 -24.031 1.00 77.75 88 LYS A CA 1
ATOM 740 C C . LYS A 1 88 ? 15.123 5.886 -24.122 1.00 77.75 88 LYS A C 1
ATOM 742 O O . LYS A 1 88 ? 16.187 5.288 -24.262 1.00 77.75 88 LYS A O 1
ATOM 747 N N . SER A 1 89 ? 15.032 7.215 -24.042 1.00 76.81 89 SER A N 1
ATOM 748 C CA . SER A 1 89 ? 16.188 8.116 -24.133 1.00 76.81 89 SER A CA 1
ATOM 749 C C . SER A 1 89 ? 16.954 8.278 -22.816 1.00 76.81 89 SER A C 1
ATOM 751 O O . SER A 1 89 ? 18.179 8.249 -22.830 1.00 76.81 89 SER A O 1
ATOM 753 N N . GLU A 1 90 ? 16.252 8.441 -21.693 1.00 76.62 90 GLU A N 1
ATOM 754 C CA . GLU A 1 90 ? 16.832 8.844 -20.395 1.00 76.62 90 GLU A CA 1
ATOM 755 C C . GLU A 1 90 ? 16.794 7.720 -19.341 1.00 76.62 90 GLU A C 1
ATOM 757 O O . GLU A 1 90 ? 17.449 7.793 -18.304 1.00 76.62 90 GLU A O 1
ATOM 762 N N . GLY A 1 91 ? 16.027 6.652 -19.575 1.00 66.19 91 GLY A N 1
ATOM 763 C CA . GLY A 1 91 ? 15.676 5.702 -18.518 1.00 66.19 91 GLY A CA 1
ATOM 764 C C . GLY A 1 91 ? 14.603 6.258 -17.569 1.00 66.19 91 GLY A C 1
ATOM 765 O O . GLY A 1 91 ? 13.907 7.223 -17.877 1.00 66.19 91 GLY A O 1
ATOM 766 N N . ASN A 1 92 ? 14.402 5.613 -16.414 1.00 63.94 92 ASN A N 1
ATOM 767 C CA . ASN A 1 92 ? 13.442 6.066 -15.397 1.00 63.94 92 ASN A CA 1
ATOM 768 C C . ASN A 1 92 ? 14.180 6.657 -14.188 1.00 63.94 92 ASN A C 1
ATOM 770 O O . ASN A 1 92 ? 14.337 6.000 -13.162 1.00 63.94 92 ASN A O 1
ATOM 774 N N . GLU A 1 93 ? 14.636 7.900 -14.324 1.00 54.84 93 GLU A N 1
ATOM 775 C CA . GLU A 1 93 ? 15.518 8.568 -13.355 1.00 54.84 93 GLU A CA 1
ATOM 776 C C . GLU A 1 93 ? 14.901 8.765 -11.961 1.00 54.84 93 GLU A C 1
ATOM 778 O O . GLU A 1 93 ? 15.624 8.897 -10.977 1.00 54.84 93 GLU A O 1
ATOM 783 N N . LYS A 1 94 ? 13.565 8.799 -11.852 1.00 53.66 94 LYS A N 1
ATOM 784 C CA . LYS A 1 94 ? 12.878 9.176 -10.604 1.00 53.66 94 LYS A CA 1
ATOM 785 C C . LYS A 1 94 ? 12.314 8.007 -9.806 1.00 53.66 94 LYS A C 1
ATOM 787 O O . LYS A 1 94 ? 11.948 8.218 -8.658 1.00 53.66 94 LYS A O 1
ATOM 792 N N . GLY A 1 95 ? 12.190 6.808 -10.377 1.00 49.81 95 GLY A N 1
ATOM 793 C CA . GLY A 1 95 ? 11.687 5.623 -9.660 1.00 49.81 95 GLY A CA 1
ATOM 794 C C . GLY A 1 95 ? 10.271 5.738 -9.061 1.00 49.81 95 GLY A C 1
ATOM 795 O O . GLY A 1 95 ? 9.834 4.820 -8.373 1.00 49.81 95 GLY A O 1
ATOM 796 N N . ILE A 1 96 ? 9.534 6.830 -9.309 1.00 44.22 96 ILE A N 1
ATOM 797 C CA . ILE A 1 96 ? 8.166 7.033 -8.816 1.00 44.22 96 ILE A CA 1
ATOM 798 C C . ILE A 1 96 ? 7.199 6.399 -9.813 1.00 44.22 96 ILE A C 1
ATOM 800 O O . ILE A 1 96 ? 7.167 6.768 -10.988 1.00 44.22 96 ILE A O 1
ATOM 804 N N . ILE A 1 97 ? 6.420 5.427 -9.341 1.00 45.81 97 ILE A N 1
ATOM 805 C CA . ILE A 1 97 ? 5.571 4.584 -10.182 1.00 45.81 97 ILE A CA 1
ATOM 806 C C . ILE A 1 97 ? 4.135 4.619 -9.658 1.00 45.81 97 ILE A C 1
ATOM 808 O O . ILE A 1 97 ? 3.815 3.985 -8.655 1.00 45.81 97 ILE A O 1
ATOM 812 N N . GLU A 1 98 ? 3.249 5.288 -10.394 1.00 40.38 98 GLU A N 1
ATOM 813 C CA . GLU A 1 98 ? 1.814 5.001 -10.353 1.00 40.38 98 GLU A CA 1
ATOM 814 C C . GLU A 1 98 ? 1.458 4.034 -11.492 1.00 40.38 98 GLU A C 1
ATOM 816 O O . GLU A 1 98 ? 1.823 4.230 -12.650 1.00 40.38 98 GLU A O 1
ATOM 821 N N . THR A 1 99 ? 0.767 2.944 -11.154 1.00 37.38 99 THR A N 1
ATOM 822 C CA . THR A 1 99 ? 0.526 1.798 -12.046 1.00 37.38 99 THR A CA 1
ATOM 823 C C . THR A 1 99 ? -0.726 1.990 -12.900 1.00 37.38 99 THR A C 1
ATOM 825 O O . THR A 1 99 ? -1.824 1.862 -12.366 1.00 37.38 99 THR A O 1
ATOM 828 N N . LYS A 1 100 ? -0.584 2.222 -14.219 1.00 42.22 100 LYS A N 1
ATOM 829 C CA . LYS A 1 100 ? -1.682 2.101 -15.215 1.00 42.22 100 LYS A CA 1
ATOM 830 C C . LYS A 1 100 ? -1.239 1.607 -16.618 1.00 42.22 100 LYS A C 1
ATOM 832 O O . LYS A 1 100 ? -1.717 2.113 -17.619 1.00 42.22 100 LYS A O 1
ATOM 837 N N . TYR A 1 101 ? -0.426 0.541 -16.659 1.00 43.12 101 TYR A N 1
ATOM 838 C CA . TYR A 1 101 ? -0.175 -0.364 -17.815 1.00 43.12 101 TYR A CA 1
ATOM 839 C C . TYR A 1 101 ? 0.851 0.054 -18.887 1.00 43.12 101 TYR A C 1
ATOM 841 O O . TYR A 1 101 ? 0.642 1.044 -19.562 1.00 43.12 101 TYR A O 1
ATOM 849 N N . PHE A 1 102 ? 1.921 -0.754 -19.030 1.00 42.41 102 PHE A N 1
ATOM 850 C CA . PHE A 1 102 ? 2.487 -1.407 -20.242 1.00 42.41 102 PHE A CA 1
ATOM 851 C C . PHE A 1 102 ? 3.698 -2.268 -19.810 1.00 42.41 102 PHE A C 1
ATOM 853 O O . PHE A 1 102 ? 4.453 -1.872 -18.930 1.00 42.41 102 PHE A O 1
ATOM 860 N N . LEU A 1 103 ? 3.866 -3.472 -20.364 1.00 38.91 103 LEU A N 1
ATOM 861 C CA . LEU A 1 103 ? 4.843 -4.466 -19.892 1.00 38.91 103 LEU A CA 1
ATOM 862 C C . LEU A 1 103 ? 6.213 -4.286 -20.578 1.00 38.91 103 LEU A C 1
ATOM 864 O O . LEU A 1 103 ? 6.304 -4.433 -21.793 1.00 38.91 103 LEU A O 1
ATOM 868 N N . LYS A 1 104 ? 7.293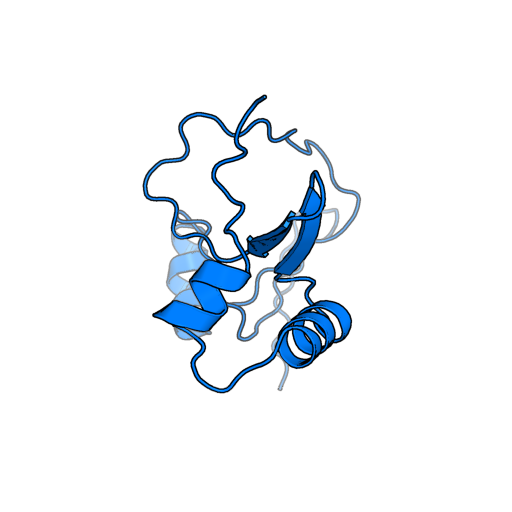 -4.036 -19.821 1.00 45.75 104 LYS A N 1
ATOM 869 C CA . LYS A 1 104 ? 8.676 -4.173 -20.323 1.00 45.75 104 LYS A CA 1
ATOM 870 C C . LYS A 1 104 ? 9.282 -5.465 -19.777 1.00 45.75 104 LYS A C 1
ATOM 872 O O . LYS A 1 104 ? 9.480 -5.569 -18.572 1.00 45.75 104 LYS A O 1
ATOM 877 N N . ILE A 1 105 ? 9.554 -6.434 -20.651 1.00 43.25 105 ILE A N 1
ATOM 878 C CA . ILE A 1 105 ? 10.158 -7.731 -20.301 1.00 43.25 105 ILE A CA 1
ATOM 879 C C . ILE A 1 105 ? 11.662 -7.667 -20.599 1.00 43.25 105 ILE A C 1
ATOM 881 O O . ILE A 1 105 ? 12.059 -7.345 -21.721 1.00 43.25 105 ILE A O 1
ATOM 885 N N . HIS A 1 106 ? 12.503 -7.968 -19.607 1.00 45.56 106 HIS A N 1
ATOM 886 C CA . HIS A 1 106 ? 13.956 -8.082 -19.762 1.00 45.56 106 HIS A CA 1
ATOM 887 C C . HIS A 1 106 ? 14.367 -9.561 -19.769 1.00 45.56 106 HIS A C 1
ATOM 889 O O . HIS A 1 106 ? 14.688 -10.116 -18.731 1.00 45.56 106 HIS A O 1
ATOM 895 N N . SER A 1 107 ? 14.404 -10.197 -20.943 1.00 38.53 107 SER A N 1
ATOM 896 C CA . SER A 1 107 ? 14.851 -11.594 -21.051 1.00 38.53 107 SER A CA 1
ATOM 897 C C . SER A 1 107 ? 16.345 -11.759 -20.718 1.00 38.53 107 SER A C 1
ATOM 899 O O . SER A 1 107 ? 17.152 -10.863 -20.994 1.00 38.53 107 SER A O 1
ATOM 901 N N . LYS A 1 108 ? 16.707 -12.952 -20.210 1.00 45.88 108 LYS A N 1
ATOM 902 C CA . LYS A 1 108 ? 18.035 -13.464 -19.781 1.00 45.88 108 LYS A CA 1
ATOM 903 C C . LYS A 1 108 ? 19.240 -13.200 -20.713 1.00 45.88 108 LYS A C 1
ATOM 905 O O . LYS A 1 108 ? 20.357 -13.555 -20.353 1.00 45.88 108 LYS A O 1
ATOM 910 N N . GLY A 1 109 ? 19.051 -12.587 -21.882 1.00 50.62 109 GLY A N 1
ATOM 911 C CA . GLY A 1 109 ? 20.098 -12.251 -22.856 1.00 50.62 109 GLY A CA 1
ATOM 912 C C . GLY A 1 109 ? 20.178 -10.772 -23.255 1.00 50.62 109 GLY A C 1
ATOM 913 O O . GLY A 1 109 ? 20.791 -10.464 -24.271 1.00 50.62 109 GLY A O 1
ATOM 914 N N . GLY A 1 110 ? 19.526 -9.854 -22.531 1.00 44.19 110 GLY A N 1
ATOM 915 C CA . GLY A 1 110 ? 19.596 -8.410 -22.815 1.00 44.19 110 GLY A CA 1
ATOM 916 C C . GLY 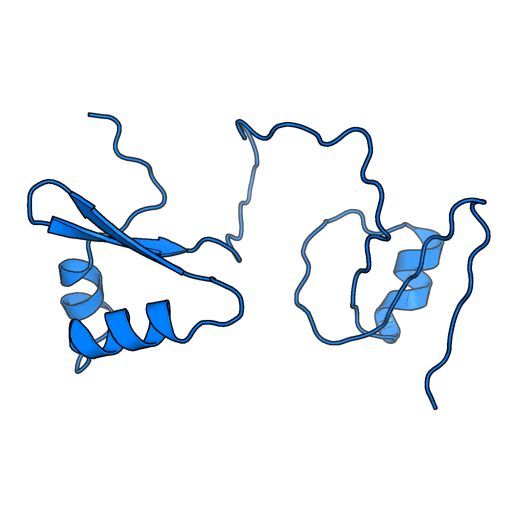A 1 110 ? 18.877 -7.961 -24.095 1.00 44.19 110 GLY A C 1
ATOM 917 O O . GLY A 1 110 ? 18.938 -6.789 -24.460 1.00 44.19 110 GLY A O 1
ATOM 918 N N . ARG A 1 111 ? 18.163 -8.863 -24.779 1.00 38.03 111 ARG A N 1
ATOM 919 C CA . ARG A 1 111 ? 17.397 -8.528 -25.983 1.00 38.03 111 ARG A CA 1
ATOM 920 C C . ARG A 1 111 ? 16.018 -7.996 -25.593 1.00 38.03 111 ARG A C 1
ATOM 922 O O . ARG A 1 111 ? 15.224 -8.715 -24.989 1.00 38.03 111 ARG A O 1
ATOM 929 N N . LEU A 1 112 ? 15.744 -6.738 -25.949 1.00 44.41 112 LEU A N 1
ATOM 930 C CA . LEU A 1 112 ? 14.425 -6.124 -25.794 1.00 44.41 112 LEU A CA 1
ATOM 931 C C . LEU A 1 112 ? 13.407 -6.821 -26.701 1.00 44.41 112 LEU A C 1
ATOM 933 O O . LEU A 1 112 ? 13.617 -6.926 -27.909 1.00 44.41 112 LEU A O 1
ATOM 937 N N . LEU A 1 113 ? 12.281 -7.228 -26.123 1.00 39.00 113 LEU A N 1
ATOM 938 C CA . LEU A 1 113 ? 11.080 -7.599 -26.862 1.00 39.00 113 LEU A CA 1
ATOM 939 C C . LEU A 1 113 ? 9.974 -6.618 -26.468 1.00 39.00 113 LEU A C 1
ATOM 941 O O . LEU A 1 113 ? 9.497 -6.632 -25.335 1.00 39.00 113 LEU A O 1
ATOM 945 N N . SER A 1 114 ? 9.601 -5.728 -27.388 1.00 40.38 114 SER A N 1
ATOM 946 C CA . SER A 1 114 ? 8.398 -4.905 -27.264 1.00 40.38 114 SER A CA 1
ATOM 947 C C . SER A 1 114 ? 7.210 -5.711 -27.781 1.00 40.38 114 SER A C 1
ATOM 949 O O . SER A 1 114 ? 7.104 -5.945 -28.985 1.00 40.38 114 SER A O 1
ATOM 951 N N . LEU A 1 115 ? 6.330 -6.154 -26.886 1.00 38.81 115 LEU A N 1
ATOM 952 C CA . LEU A 1 115 ? 5.032 -6.703 -27.271 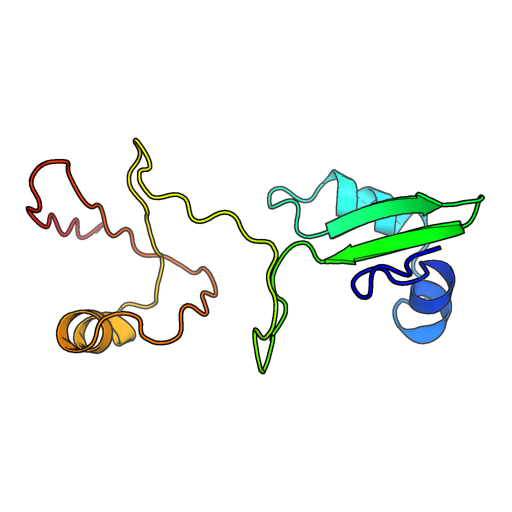1.00 38.81 115 LEU A CA 1
ATOM 953 C C . LEU A 1 115 ? 4.022 -5.556 -27.273 1.00 38.81 115 LEU A C 1
ATOM 955 O O . LEU A 1 115 ? 3.660 -5.041 -26.217 1.00 38.81 115 LEU A O 1
ATOM 959 N N . ASN A 1 116 ? 3.586 -5.154 -28.465 1.00 30.88 116 ASN A N 1
ATOM 960 C CA . ASN A 1 116 ? 2.407 -4.312 -28.614 1.00 30.88 116 ASN A CA 1
ATOM 961 C C . ASN A 1 116 ? 1.185 -5.222 -28.445 1.00 30.88 116 ASN A C 1
ATOM 963 O O . ASN A 1 116 ? 0.929 -6.063 -29.305 1.00 30.88 116 ASN A O 1
ATOM 967 N N . ALA A 1 117 ? 0.463 -5.094 -27.333 1.00 29.47 117 ALA A N 1
ATOM 968 C CA . ALA A 1 117 ? -0.876 -5.665 -27.235 1.00 29.47 117 ALA A CA 1
ATOM 969 C C . ALA A 1 117 ? -1.811 -4.823 -28.117 1.00 29.47 117 ALA A C 1
ATOM 971 O O . ALA A 1 117 ? -1.803 -3.595 -28.004 1.00 29.47 117 ALA A O 1
ATOM 972 N N . THR A 1 118 ? -2.516 -5.484 -29.037 1.00 33.81 118 THR A N 1
ATOM 973 C CA . THR A 1 118 ? -3.573 -4.886 -29.871 1.00 33.81 118 THR A CA 1
ATOM 974 C C . THR A 1 118 ? -4.810 -4.608 -29.030 1.00 33.81 118 THR A C 1
ATOM 976 O O . THR A 1 118 ? -5.058 -5.406 -28.096 1.00 33.81 118 THR A O 1
#

Sequence (118 aa):
MTHNKDYFHLNQLLIKKLHGYTFEDIKQVVETNDKQRFMLCENNGIWEVKANQGHSINKIDNLSLKALNRVDFDIIHGTYYRNWEKIKSEGNEKGIIETKYFLKIHSKGGRLLSLNAT

InterPro domains:
  IPR002745 Phosphotransferase KptA/Tpt1 [PF01885] (7-91)
  I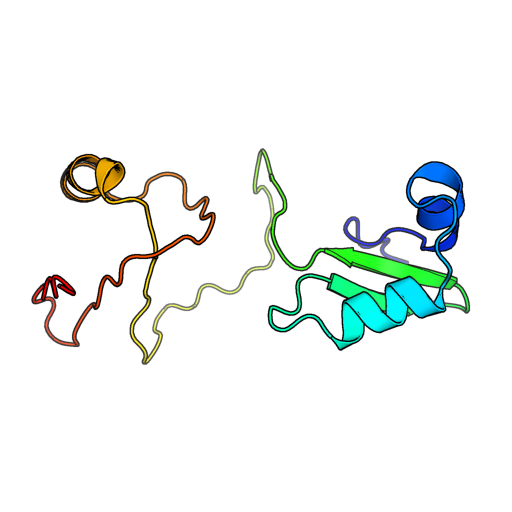PR002745 Phosphotransferase KptA/Tpt1 [PTHR12684] (7-91)
  IPR042080 RNA 2'-phosphotransferase, N-terminal domain [G3DSA:1.10.10.970] (2-51)

Secondary structure (DSSP, 8-state):
----TTEEEHHHHHHHT-TT--HHHHHHHHHT-TT--EEEEEETTEEEEEESS----S--S-------S--SS-------GGGHHHHHHH--TT----------EE-TTS-EE-----

Foldseek 3Di:
DDPPVFKDFVVCCCVPPVDPDDPVNVVVCCVPDPVNQKDWDDDPNTIIMGGPDDDPDPDCPDDPDDDDPDDPAWDWAADDPVCVVVCVPPNDVPPDHDHDDDTWGQDPPRDTDHDDDD

pLDDT: mean 70.53, std 19.8, range [29.47, 94.88]

Organism: NCBI:txid1348599

Radius of gyration: 19.47 Å; chains: 1; bounding box: 40×29×54 Å